Protein AF-A0A7J9YXK9-F1 (afdb_monomer_lite)

Sequence (110 aa):
MRRVRLAAPAAILVLAAVSLLAPFALVYDPWAWLVWGREVVDLDLDTGAGPSWKPLPVLVTTLLSPAGDAAPALWMLIARAGWLAAIALAWRLAARLALPGGLWMSVGAV

Foldseek 3Di:
DVVVVVVQLVVLLVVLLVCVVDDDDDDQQLVLLLVQLLCVVVVNHDPPPGDDDDPVSNVVSVVLNVVPPCSRVVSSSVVSSVVSVVVVVVVVVVCCQPPPPHPPVVPPPD

Secondary structure (DSSP, 8-state):
-HHHHHHHHHHHHHHHHHHTTS-----HHHHHHHHHHHHHHHT---GGG-S---HHHHHHHHHHGGGGGGHHHHHHHHHHHHHHHHHHHHHHHHHHHHSTTSTTTTTS--

pLDDT: mean 89.07, std 14.26, range [44.69, 98.44]

Structure (mmCIF, N/CA/C/O backbone):
data_AF-A0A7J9YXK9-F1
#
_entry.id   AF-A0A7J9YXK9-F1
#
loop_
_atom_site.group_PDB
_atom_site.id
_atom_site.type_symbol
_atom_site.label_atom_id
_atom_site.label_alt_id
_atom_site.label_comp_id
_atom_site.label_asym_id
_atom_site.label_entity_id
_atom_site.label_seq_id
_atom_site.pdbx_PDB_ins_code
_atom_site.Cartn_x
_atom_site.Cartn_y
_atom_site.Cartn_z
_atom_site.occupancy
_atom_site.B_iso_or_equiv
_atom_site.auth_seq_id
_atom_site.auth_comp_id
_atom_site.auth_asym_id
_atom_site.auth_atom_id
_atom_site.pdbx_PDB_model_num
ATOM 1 N N . MET A 1 1 ? -5.183 -14.879 24.190 1.00 60.03 1 MET A N 1
ATOM 2 C CA . MET A 1 1 ? -4.609 -13.532 23.923 1.00 60.03 1 MET A CA 1
ATOM 3 C C . MET A 1 1 ? -4.005 -13.374 22.521 1.00 60.03 1 MET A C 1
ATOM 5 O O . MET A 1 1 ? -4.374 -12.433 21.834 1.00 60.03 1 MET A O 1
ATOM 9 N N . ARG A 1 2 ? -3.129 -14.276 22.045 1.00 60.44 2 ARG A N 1
ATOM 10 C CA . ARG A 1 2 ? -2.489 -14.172 20.710 1.00 60.44 2 ARG A CA 1
ATOM 11 C C . ARG A 1 2 ? -3.482 -14.207 19.529 1.00 60.44 2 ARG A C 1
ATOM 13 O O . ARG A 1 2 ? -3.343 -13.413 18.611 1.00 60.44 2 ARG A O 1
ATOM 20 N N . ARG A 1 3 ? -4.533 -15.038 19.608 1.00 61.38 3 ARG A N 1
ATOM 21 C CA . ARG A 1 3 ? -5.621 -15.099 18.604 1.00 61.38 3 ARG A CA 1
ATOM 22 C C . ARG A 1 3 ? -6.389 -13.775 18.466 1.00 61.38 3 ARG A C 1
ATOM 24 O O . ARG A 1 3 ? -6.647 -13.336 17.357 1.00 61.38 3 ARG A O 1
ATOM 31 N N . VAL A 1 4 ? -6.666 -13.098 19.584 1.00 63.34 4 VAL A N 1
ATOM 32 C CA . VAL A 1 4 ? -7.362 -11.795 19.595 1.00 63.34 4 VAL A CA 1
ATOM 33 C C . VAL A 1 4 ? -6.482 -10.687 19.005 1.00 63.34 4 VAL A C 1
ATOM 35 O O . VAL A 1 4 ? -6.977 -9.820 18.296 1.00 63.34 4 VAL A O 1
ATOM 38 N N . ARG A 1 5 ? -5.159 -10.743 19.224 1.00 73.06 5 ARG A N 1
ATOM 39 C CA . ARG A 1 5 ? -4.206 -9.763 18.668 1.00 73.06 5 ARG A CA 1
ATOM 40 C C . ARG A 1 5 ? -4.102 -9.811 17.140 1.00 73.06 5 ARG A C 1
ATOM 42 O O . ARG A 1 5 ? -3.803 -8.788 16.537 1.00 73.06 5 ARG A O 1
ATOM 49 N N . LEU A 1 6 ? -4.346 -10.971 16.529 1.00 80.88 6 LEU A N 1
ATOM 50 C CA . LEU A 1 6 ? -4.303 -11.140 15.072 1.00 80.88 6 LEU A CA 1
ATOM 51 C C . LEU A 1 6 ? -5.652 -10.869 14.392 1.00 80.88 6 LEU A C 1
ATOM 53 O O . LEU A 1 6 ? -5.678 -10.628 13.189 1.00 80.88 6 LEU A O 1
ATOM 57 N N . ALA A 1 7 ? -6.753 -10.864 15.148 1.00 85.69 7 ALA A N 1
ATOM 58 C CA . ALA A 1 7 ? -8.092 -10.688 14.594 1.00 85.69 7 ALA A CA 1
ATOM 59 C C . ALA A 1 7 ? -8.264 -9.333 13.886 1.00 85.69 7 ALA A C 1
ATOM 61 O O . ALA A 1 7 ? -8.819 -9.287 12.794 1.00 85.69 7 ALA A O 1
ATOM 62 N N . ALA A 1 8 ? -7.745 -8.244 14.464 1.00 90.44 8 ALA A N 1
ATOM 63 C CA . ALA A 1 8 ? -7.885 -6.911 13.874 1.00 90.44 8 ALA A CA 1
ATOM 64 C C . ALA A 1 8 ? -7.077 -6.731 12.569 1.00 90.44 8 ALA A C 1
ATOM 66 O O . ALA A 1 8 ? -7.680 -6.336 11.572 1.00 90.44 8 ALA A O 1
ATOM 67 N N . PRO A 1 9 ? -5.768 -7.064 12.500 1.00 94.25 9 PRO A N 1
ATOM 68 C CA . PRO A 1 9 ? -5.031 -7.030 11.234 1.00 94.25 9 PRO A CA 1
ATOM 69 C C . PRO A 1 9 ? -5.649 -7.923 10.151 1.00 94.25 9 PRO A C 1
ATOM 71 O O . PRO A 1 9 ? -5.760 -7.501 9.004 1.00 94.25 9 PRO A O 1
ATOM 74 N N . ALA A 1 10 ? -6.099 -9.130 10.512 1.00 95.50 10 ALA A N 1
ATOM 75 C CA . ALA A 1 10 ? -6.748 -10.036 9.568 1.00 95.50 10 ALA A CA 1
ATOM 76 C C . ALA A 1 10 ? -8.065 -9.454 9.032 1.00 95.50 10 ALA A C 1
ATOM 78 O O . ALA A 1 10 ? -8.283 -9.460 7.824 1.00 95.50 10 ALA A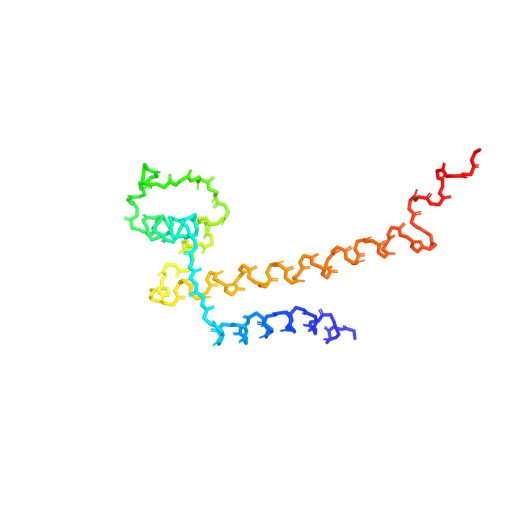 O 1
ATOM 79 N N . ALA A 1 11 ? -8.912 -8.894 9.902 1.00 96.06 11 ALA A N 1
ATOM 80 C CA . ALA A 1 11 ? -10.152 -8.241 9.489 1.00 96.06 11 ALA A CA 1
ATOM 81 C C . ALA A 1 11 ? -9.892 -7.053 8.550 1.00 96.06 11 ALA A C 1
ATOM 83 O O . ALA A 1 11 ? -10.580 -6.912 7.544 1.00 96.06 11 ALA A O 1
ATOM 84 N N . ILE A 1 12 ? -8.870 -6.237 8.831 1.00 97.75 12 ILE A N 1
ATOM 85 C CA . ILE A 1 12 ? -8.468 -5.120 7.963 1.00 97.75 12 ILE A CA 1
ATOM 86 C C . ILE A 1 12 ? -8.063 -5.620 6.573 1.00 97.75 12 ILE A C 1
ATOM 88 O O . ILE A 1 12 ? -8.531 -5.079 5.574 1.00 97.75 12 ILE A O 1
ATOM 92 N N . LEU A 1 13 ? -7.227 -6.659 6.503 1.00 98.00 13 LEU A N 1
ATOM 93 C CA . LEU A 1 13 ? -6.790 -7.232 5.228 1.00 98.00 13 LEU A CA 1
ATOM 94 C C . LEU A 1 13 ? -7.960 -7.832 4.442 1.00 98.00 13 LEU A C 1
ATOM 96 O O . LEU A 1 13 ? -8.057 -7.605 3.239 1.00 98.00 13 LEU A O 1
ATOM 100 N N . VAL A 1 14 ? -8.872 -8.541 5.113 1.00 98.12 14 VAL A N 1
ATOM 101 C CA . VAL A 1 14 ? -10.076 -9.102 4.481 1.00 98.12 14 VAL A CA 1
ATOM 102 C C . VAL A 1 14 ? -10.974 -7.992 3.942 1.00 98.12 14 VAL A C 1
ATOM 104 O O . VAL A 1 14 ? -11.386 -8.061 2.790 1.00 98.12 14 VAL A O 1
ATOM 107 N N . LEU A 1 15 ? -11.243 -6.945 4.725 1.00 98.25 15 LEU A N 1
ATOM 108 C CA . LEU A 1 15 ? -12.060 -5.814 4.275 1.00 98.25 15 LEU A CA 1
ATOM 109 C C . LEU A 1 15 ? -11.414 -5.081 3.095 1.00 98.25 15 LEU A C 1
ATOM 111 O O . LEU A 1 15 ? -12.095 -4.760 2.121 1.00 98.25 15 LEU A O 1
ATOM 115 N N . ALA A 1 16 ? -10.100 -4.858 3.145 1.00 98.19 16 ALA A N 1
ATOM 116 C CA . ALA A 1 16 ? -9.366 -4.249 2.045 1.00 98.19 16 ALA A CA 1
ATOM 117 C C . ALA A 1 16 ? -9.423 -5.124 0.778 1.00 98.19 16 ALA A C 1
ATOM 119 O O . 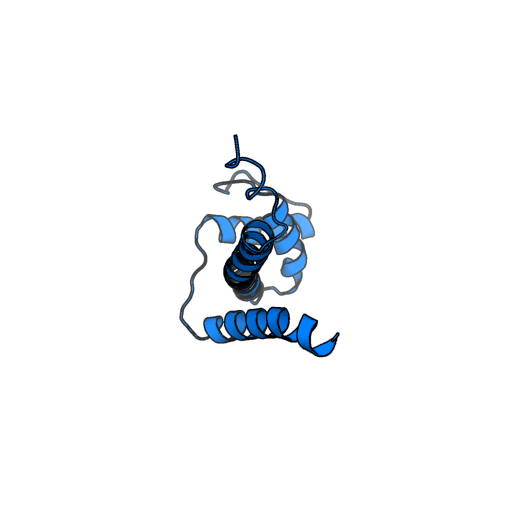ALA A 1 16 ? -9.684 -4.597 -0.301 1.00 98.19 16 ALA A O 1
ATOM 120 N N . ALA A 1 17 ? -9.281 -6.446 0.896 1.00 98.25 17 ALA A N 1
ATOM 121 C CA . ALA A 1 17 ? -9.383 -7.369 -0.235 1.00 98.25 17 ALA A CA 1
ATOM 122 C C . ALA A 1 17 ? -10.802 -7.421 -0.821 1.00 98.25 17 ALA A C 1
ATOM 124 O O . ALA A 1 17 ? -10.969 -7.268 -2.027 1.00 98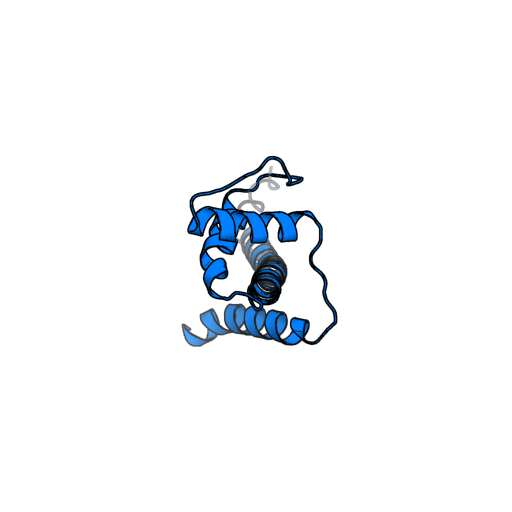.25 17 ALA A O 1
ATOM 125 N N . VAL A 1 18 ? -11.831 -7.551 0.023 1.00 98.44 18 VAL A N 1
ATOM 126 C CA . VAL A 1 18 ? -13.242 -7.537 -0.406 1.00 98.44 18 VAL A CA 1
ATOM 127 C C . VAL A 1 18 ? -13.583 -6.228 -1.114 1.00 98.44 18 VAL A C 1
ATOM 129 O O . VAL A 1 18 ? -14.305 -6.233 -2.107 1.00 98.44 18 VAL A O 1
ATOM 132 N N . SER A 1 19 ? -13.025 -5.102 -0.664 1.00 98.00 19 SER A N 1
ATOM 133 C CA . SER A 1 19 ? -13.276 -3.812 -1.308 1.00 98.00 19 SER A CA 1
ATOM 134 C C . SER A 1 19 ? -12.789 -3.747 -2.763 1.00 98.00 19 SER A C 1
ATOM 136 O O . SER A 1 19 ? -13.291 -2.919 -3.521 1.00 98.00 19 SER A O 1
ATOM 138 N N . LEU A 1 20 ? -11.832 -4.588 -3.179 1.00 97.44 20 LEU A N 1
ATOM 139 C CA . LEU A 1 20 ? -11.356 -4.638 -4.569 1.00 97.44 20 LEU A CA 1
ATOM 140 C C . LEU A 1 20 ? -12.412 -5.175 -5.545 1.00 97.44 20 LEU A C 1
ATOM 142 O O . LEU A 1 20 ? -12.256 -4.999 -6.747 1.00 97.44 20 LEU A O 1
ATOM 146 N N . LEU A 1 21 ? -13.489 -5.791 -5.042 1.00 97.62 21 LEU A N 1
ATOM 147 C CA . LEU A 1 21 ? -14.647 -6.161 -5.860 1.00 97.62 21 LEU A CA 1
ATOM 148 C C . LEU A 1 21 ? -15.404 -4.927 -6.379 1.00 97.62 21 LEU A C 1
ATOM 150 O O . LEU A 1 21 ? -16.128 -5.022 -7.367 1.00 97.62 21 LEU A O 1
ATOM 154 N N . ALA A 1 22 ? -15.251 -3.773 -5.722 1.00 97.12 22 ALA A N 1
ATOM 155 C CA . ALA A 1 22 ? -15.750 -2.504 -6.232 1.00 97.12 22 ALA A CA 1
ATOM 156 C C . ALA A 1 22 ? -14.779 -1.918 -7.276 1.00 97.12 22 ALA A C 1
ATOM 158 O O . ALA A 1 22 ? -13.562 -2.073 -7.123 1.00 97.12 22 ALA A O 1
ATOM 159 N N . PRO A 1 23 ? -15.279 -1.179 -8.287 1.00 95.94 23 PRO A N 1
ATOM 160 C CA . PRO A 1 23 ? -14.430 -0.512 -9.267 1.00 95.94 23 PRO A CA 1
ATOM 161 C C . PRO A 1 23 ? -13.364 0.365 -8.607 1.00 95.94 23 PRO A C 1
ATOM 163 O O . PRO A 1 23 ? -13.628 1.079 -7.634 1.00 95.94 23 PRO A O 1
ATOM 166 N N . PHE A 1 24 ? -12.150 0.333 -9.148 1.00 95.81 24 PHE A N 1
ATOM 167 C CA . PHE A 1 24 ? -11.062 1.189 -8.705 1.00 95.81 24 PHE A CA 1
ATOM 168 C C . PHE A 1 24 ? -10.180 1.584 -9.884 1.00 95.81 24 PHE A C 1
ATOM 170 O O . PHE A 1 24 ? -10.066 0.862 -10.870 1.00 95.81 24 PHE A O 1
ATOM 177 N N . ALA A 1 25 ? -9.529 2.731 -9.747 1.00 94.56 25 ALA A N 1
ATOM 178 C CA . ALA A 1 25 ? -8.457 3.162 -10.622 1.00 94.56 25 ALA A CA 1
ATOM 179 C C . ALA A 1 25 ? -7.366 3.787 -9.757 1.00 94.56 25 ALA A C 1
ATOM 181 O O . ALA A 1 25 ? -7.647 4.395 -8.718 1.00 94.56 25 ALA A O 1
ATOM 182 N N . LEU A 1 26 ? -6.117 3.614 -10.171 1.00 93.62 26 LEU A N 1
ATOM 183 C CA . LEU A 1 26 ? -5.012 4.336 -9.567 1.00 93.62 26 LEU A CA 1
ATOM 184 C C . LEU A 1 26 ? -4.987 5.767 -10.090 1.00 93.62 26 LEU A C 1
ATOM 186 O O . LEU A 1 26 ? -5.224 6.019 -11.271 1.00 93.62 26 LEU A O 1
ATOM 190 N N . VAL A 1 27 ? -4.697 6.697 -9.185 1.00 91.19 27 VAL A N 1
ATOM 191 C CA . VAL A 1 27 ? -4.420 8.086 -9.550 1.00 91.19 27 VAL A CA 1
ATOM 192 C C . VAL A 1 27 ? -2.986 8.213 -10.074 1.00 91.19 27 VAL A C 1
ATOM 194 O O . VAL A 1 27 ? -2.228 7.242 -10.090 1.00 91.19 27 VAL A O 1
ATOM 197 N N . TYR A 1 28 ? -2.619 9.412 -10.517 1.00 91.44 28 TYR A N 1
ATOM 198 C CA . TYR A 1 28 ? -1.368 9.658 -11.237 1.00 91.44 28 TYR A CA 1
ATOM 199 C C . TYR A 1 28 ? -0.108 9.264 -10.434 1.00 91.44 28 TYR A C 1
ATOM 201 O O . TYR A 1 28 ? 0.749 8.542 -10.934 1.00 91.44 28 TYR A O 1
ATOM 209 N N . ASP A 1 29 ? -0.047 9.653 -9.156 1.00 93.94 29 ASP A N 1
ATOM 210 C CA . ASP A 1 29 ? 1.049 9.345 -8.220 1.00 93.94 29 ASP A CA 1
ATOM 211 C C . ASP A 1 29 ? 1.328 7.818 -8.096 1.00 93.94 29 ASP A C 1
ATOM 213 O O . ASP A 1 29 ? 2.433 7.384 -8.421 1.00 93.94 29 ASP A O 1
ATOM 217 N N . PRO A 1 30 ? 0.358 6.964 -7.691 1.00 94.94 30 PRO A N 1
ATOM 218 C CA . PRO A 1 30 ? 0.549 5.512 -7.640 1.00 94.94 30 PRO A CA 1
ATOM 219 C C . PRO A 1 30 ? 0.948 4.843 -8.952 1.00 94.94 30 PRO A C 1
ATOM 221 O O . PRO A 1 30 ? 1.671 3.849 -8.918 1.00 94.94 30 PRO A O 1
ATOM 224 N N . TRP A 1 31 ? 0.480 5.355 -10.094 1.00 95.69 31 TRP A N 1
ATOM 225 C CA . TRP A 1 31 ? 0.897 4.832 -11.393 1.00 95.69 31 TRP A CA 1
ATOM 226 C C . TRP A 1 31 ? 2.387 5.061 -11.634 1.00 95.69 31 TRP A C 1
ATOM 228 O O . TRP A 1 31 ? 3.087 4.113 -11.986 1.00 95.69 31 TRP A O 1
ATOM 238 N N . ALA A 1 32 ? 2.881 6.274 -11.372 1.00 96.25 32 ALA A N 1
ATOM 239 C CA . ALA A 1 32 ? 4.305 6.578 -11.488 1.00 96.25 32 ALA A CA 1
ATOM 240 C C . ALA A 1 32 ? 5.149 5.685 -10.567 1.00 96.25 32 ALA A C 1
ATOM 242 O O . ALA A 1 32 ? 6.165 5.145 -10.990 1.00 96.25 32 ALA A O 1
ATOM 243 N N . TRP A 1 33 ? 4.697 5.438 -9.333 1.00 97.12 33 TRP A N 1
ATOM 244 C CA . TRP A 1 33 ? 5.425 4.560 -8.411 1.00 97.12 33 TRP A CA 1
ATOM 245 C C . TRP A 1 33 ? 5.486 3.111 -8.891 1.00 97.12 33 TRP A C 1
ATOM 247 O O . TRP A 1 33 ? 6.499 2.455 -8.674 1.00 97.12 33 TRP A O 1
ATOM 257 N N . LEU A 1 34 ? 4.439 2.591 -9.537 1.00 96.88 34 LEU A N 1
ATOM 258 C CA . LEU A 1 34 ? 4.460 1.241 -10.113 1.00 96.88 34 LEU A CA 1
ATOM 259 C C . LEU A 1 34 ? 5.435 1.122 -11.283 1.00 96.88 34 LEU A C 1
ATOM 261 O O . LEU A 1 34 ? 6.124 0.109 -11.386 1.00 96.88 34 LEU A O 1
ATOM 265 N N . VAL A 1 35 ? 5.506 2.152 -12.128 1.00 95.88 35 VAL A N 1
ATOM 266 C CA . VAL A 1 35 ? 6.479 2.232 -13.224 1.00 95.88 35 VAL A CA 1
ATOM 267 C C . VAL A 1 35 ? 7.897 2.259 -12.656 1.00 95.88 35 VAL A C 1
ATOM 269 O O . VAL A 1 35 ? 8.664 1.342 -12.923 1.00 95.88 35 VAL A O 1
ATOM 272 N N . TRP A 1 36 ? 8.193 3.192 -11.749 1.00 97.12 36 TRP A N 1
ATOM 273 C CA . TRP A 1 36 ? 9.495 3.273 -11.080 1.00 97.12 36 TRP A CA 1
ATOM 274 C C . TRP A 1 36 ? 9.858 2.002 -10.318 1.00 97.12 36 TRP A C 1
ATOM 276 O O . TRP A 1 36 ? 11.016 1.608 -10.276 1.00 97.12 36 TRP A O 1
ATOM 286 N N . GLY A 1 37 ? 8.876 1.330 -9.715 1.00 96.56 37 GLY A N 1
ATOM 287 C CA . GLY A 1 37 ? 9.093 0.059 -9.036 1.00 96.56 37 GLY A CA 1
ATOM 288 C C . GLY A 1 37 ? 9.636 -1.013 -9.982 1.00 96.56 37 GLY A C 1
ATOM 289 O O . GLY A 1 37 ? 10.542 -1.753 -9.602 1.00 96.56 37 GLY A O 1
ATOM 290 N N . ARG A 1 38 ? 9.114 -1.063 -11.213 1.00 97.06 38 ARG A N 1
ATOM 291 C CA . ARG A 1 38 ? 9.605 -1.940 -12.280 1.00 97.06 38 ARG A CA 1
ATOM 292 C C . ARG A 1 38 ? 10.990 -1.518 -12.753 1.00 97.06 38 ARG A C 1
ATOM 294 O O . ARG A 1 38 ? 11.888 -2.347 -12.750 1.00 97.06 38 ARG A O 1
ATOM 301 N N . GLU A 1 39 ? 11.178 -0.235 -13.029 1.00 96.75 39 GLU A N 1
ATOM 302 C CA . GLU A 1 39 ? 12.459 0.286 -13.514 1.00 96.75 39 GLU A CA 1
ATOM 303 C C . GLU A 1 39 ? 13.603 0.107 -12.493 1.00 96.75 39 GLU A C 1
ATOM 305 O O . GLU A 1 39 ? 14.760 -0.125 -12.831 1.00 96.75 39 GLU A O 1
ATOM 310 N N . VAL A 1 40 ? 13.294 0.136 -11.190 1.00 96.94 40 VAL A N 1
ATOM 311 C CA . VAL A 1 40 ? 14.267 -0.219 -10.143 1.00 96.94 40 VAL A CA 1
ATOM 312 C C . VAL A 1 40 ? 14.710 -1.681 -10.255 1.00 96.94 40 VAL A C 1
ATOM 314 O O . VAL A 1 40 ? 15.880 -1.969 -10.010 1.00 96.94 40 VAL A O 1
ATOM 317 N N . VAL A 1 41 ? 13.806 -2.608 -10.598 1.00 97.31 41 VAL A N 1
ATOM 318 C CA . VAL A 1 41 ? 14.162 -4.022 -10.828 1.00 97.31 41 VAL A CA 1
ATOM 319 C C . VAL A 1 41 ? 15.021 -4.167 -12.084 1.00 97.31 41 VAL A C 1
ATOM 321 O O . VAL A 1 41 ? 15.978 -4.940 -12.067 1.00 97.31 41 VAL A O 1
ATOM 324 N N . ASP A 1 42 ? 14.714 -3.394 -13.124 1.00 96.94 42 ASP A N 1
ATOM 325 C CA . ASP A 1 42 ? 15.404 -3.421 -14.418 1.00 96.94 42 ASP A CA 1
ATOM 326 C C . ASP A 1 42 ? 16.703 -2.578 -14.437 1.00 96.94 42 ASP A C 1
ATOM 328 O O . ASP A 1 42 ? 17.468 -2.629 -15.400 1.00 96.94 42 ASP A O 1
ATOM 332 N N . LEU A 1 43 ? 17.014 -1.887 -13.329 1.00 96.94 43 LEU A N 1
ATOM 333 C CA . LEU A 1 43 ? 18.173 -1.002 -13.141 1.00 96.94 43 LEU A CA 1
ATOM 334 C C . LEU A 1 43 ? 18.210 0.201 -14.105 1.00 96.94 43 LEU A C 1
ATOM 336 O O . LEU A 1 43 ? 19.289 0.701 -14.429 1.00 96.94 43 LEU A O 1
ATOM 340 N N . ASP A 1 44 ? 17.045 0.696 -14.522 1.00 96.31 44 ASP A N 1
ATOM 341 C CA . ASP A 1 44 ? 16.876 1.761 -15.521 1.00 96.31 44 ASP A CA 1
ATOM 342 C C . ASP A 1 44 ? 15.959 2.912 -15.053 1.00 96.31 44 ASP A C 1
ATOM 344 O O . ASP A 1 44 ? 15.419 3.652 -15.870 1.00 96.31 44 ASP A O 1
ATOM 348 N N . LEU A 1 45 ? 15.830 3.095 -13.731 1.00 95.44 45 LEU A N 1
ATOM 349 C CA . LEU A 1 45 ? 14.976 4.106 -13.092 1.00 95.44 45 LEU A CA 1
ATOM 350 C C . LEU A 1 45 ? 15.084 5.511 -13.716 1.00 95.44 45 L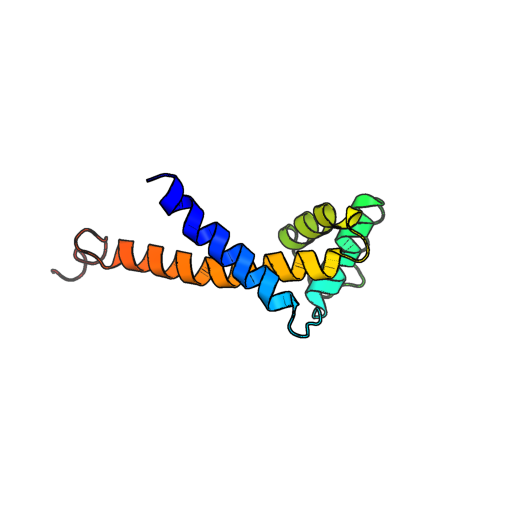EU A C 1
ATOM 352 O O . LEU A 1 45 ? 16.117 6.174 -13.581 1.00 95.44 45 LEU A O 1
ATOM 356 N N . ASP A 1 46 ? 13.961 6.014 -14.247 1.00 94.25 46 ASP A N 1
ATOM 357 C CA . ASP A 1 46 ? 13.795 7.394 -14.713 1.00 94.25 46 ASP A CA 1
ATOM 358 C C . ASP A 1 46 ? 12.663 8.120 -13.961 1.00 94.25 46 ASP A C 1
ATOM 360 O O . ASP A 1 46 ? 11.460 7.936 -14.167 1.00 94.25 46 ASP A O 1
ATOM 364 N N . THR A 1 47 ? 13.060 9.040 -13.081 1.00 92.88 47 THR A N 1
ATOM 365 C CA . THR A 1 47 ? 12.112 9.845 -12.293 1.00 92.88 47 THR A CA 1
ATOM 366 C C . THR A 1 47 ? 11.581 11.085 -13.017 1.00 92.88 47 THR A C 1
ATOM 368 O O . THR A 1 47 ? 10.681 11.741 -12.492 1.00 92.88 47 THR A O 1
ATOM 371 N N . GLY A 1 48 ? 12.073 11.403 -14.220 1.00 90.06 48 GLY A N 1
ATOM 372 C CA . GLY A 1 48 ? 11.723 12.622 -14.955 1.00 90.06 48 GLY A CA 1
ATOM 373 C C . GLY A 1 48 ? 10.260 12.694 -15.405 1.00 90.06 48 GLY A C 1
ATOM 374 O O . GLY A 1 48 ? 9.718 13.788 -15.561 1.00 90.06 48 GLY A O 1
ATOM 375 N N . ALA A 1 49 ? 9.599 11.546 -15.572 1.00 79.38 49 ALA A N 1
ATOM 376 C CA . ALA A 1 49 ? 8.215 11.462 -16.043 1.00 79.38 49 ALA A CA 1
ATOM 377 C C . ALA A 1 49 ? 7.152 11.501 -14.923 1.00 79.38 49 ALA A C 1
ATOM 379 O O . ALA A 1 49 ? 5.957 11.615 -15.214 1.00 79.38 49 ALA A O 1
ATOM 380 N N . GLY A 1 50 ? 7.545 11.385 -13.648 1.00 82.44 50 GLY A N 1
ATOM 381 C CA . GLY A 1 50 ? 6.590 11.268 -12.543 1.00 82.44 50 GLY A CA 1
ATOM 382 C C . GLY A 1 50 ? 6.352 12.564 -11.754 1.00 82.44 50 GLY A C 1
ATOM 383 O O . GLY A 1 50 ? 7.202 13.448 -11.703 1.00 82.44 50 GLY A O 1
ATOM 384 N N . PRO A 1 51 ? 5.184 12.685 -11.100 1.00 84.88 51 PRO A N 1
ATOM 385 C CA . PRO A 1 51 ? 4.726 13.921 -10.453 1.00 84.88 51 PRO A CA 1
ATOM 386 C C . PRO A 1 51 ? 5.388 14.199 -9.095 1.00 84.88 51 PRO A C 1
ATOM 388 O O . PRO A 1 51 ? 5.583 15.355 -8.722 1.00 84.88 51 PRO A O 1
ATOM 391 N N . SER A 1 52 ? 5.667 13.148 -8.313 1.00 89.12 52 SER A N 1
ATOM 392 C CA . SER A 1 52 ? 6.206 13.256 -6.959 1.00 89.12 52 SER A CA 1
ATOM 393 C C . SER A 1 52 ? 6.966 11.995 -6.538 1.00 89.12 52 SER A C 1
ATOM 395 O O . SER A 1 52 ? 6.450 10.874 -6.580 1.00 89.12 52 SER A O 1
ATOM 397 N N . TRP A 1 53 ? 8.208 12.187 -6.095 1.00 90.88 53 TRP A N 1
ATOM 398 C CA . TRP A 1 53 ? 9.058 11.121 -5.574 1.00 90.88 53 TRP A CA 1
ATOM 399 C C . TRP A 1 53 ? 8.705 10.789 -4.119 1.00 90.88 53 TRP A C 1
ATOM 401 O O . TRP A 1 53 ? 8.723 11.664 -3.250 1.00 90.88 53 TRP A O 1
ATOM 411 N N . LYS A 1 54 ? 8.407 9.514 -3.836 1.00 92.44 54 LYS A N 1
ATOM 412 C CA . LYS A 1 54 ? 8.174 9.002 -2.476 1.00 92.44 54 LYS A CA 1
ATOM 413 C C . LYS A 1 54 ? 8.918 7.666 -2.303 1.00 92.44 54 LYS A C 1
ATOM 415 O O . LYS A 1 54 ? 8.408 6.642 -2.757 1.00 92.44 54 LYS A O 1
ATOM 420 N N . PRO A 1 55 ? 10.086 7.644 -1.623 1.00 92.50 55 PRO A N 1
ATOM 421 C CA . PRO A 1 55 ? 10.938 6.452 -1.546 1.00 92.50 55 PRO A CA 1
ATOM 422 C C . PRO A 1 55 ? 10.231 5.208 -1.004 1.00 92.50 55 PRO A C 1
ATOM 424 O O . PRO A 1 55 ? 10.432 4.111 -1.509 1.00 92.50 55 PRO A O 1
ATOM 427 N N . LEU A 1 56 ? 9.393 5.369 0.025 1.00 95.56 56 LEU A N 1
ATOM 428 C CA . LEU A 1 56 ? 8.705 4.242 0.654 1.00 95.56 56 LEU A CA 1
ATOM 429 C C . LEU A 1 56 ? 7.669 3.593 -0.289 1.00 95.56 56 LEU A C 1
ATOM 431 O O . LEU A 1 56 ? 7.723 2.376 -0.451 1.00 95.56 56 LEU A O 1
ATOM 435 N N . PRO A 1 57 ? 6.761 4.351 -0.937 1.00 96.00 57 PRO A N 1
ATOM 436 C CA . PRO A 1 57 ? 5.944 3.828 -2.026 1.00 96.00 57 PRO A CA 1
ATOM 437 C C . PRO A 1 57 ? 6.734 3.113 -3.120 1.00 96.00 57 PRO A C 1
ATOM 439 O O . PRO A 1 57 ? 6.357 1.998 -3.461 1.00 96.00 57 PRO A O 1
ATOM 442 N N . VAL A 1 58 ? 7.835 3.698 -3.604 1.00 96.00 58 VAL A N 1
ATOM 443 C CA . VAL A 1 58 ? 8.664 3.083 -4.657 1.00 96.00 58 VAL A CA 1
ATOM 444 C C . VAL A 1 58 ? 9.275 1.764 -4.194 1.00 96.00 58 VAL A C 1
ATOM 446 O O . VAL A 1 58 ? 9.184 0.770 -4.899 1.00 96.00 58 VAL A O 1
ATOM 449 N N . LEU A 1 59 ? 9.812 1.700 -2.973 1.00 97.50 59 LEU A N 1
ATOM 450 C CA . LEU A 1 59 ? 10.326 0.449 -2.410 1.00 97.50 59 LEU A CA 1
ATOM 451 C C . LEU A 1 59 ? 9.248 -0.644 -2.373 1.00 97.50 59 LEU A C 1
ATOM 453 O O . LEU A 1 59 ? 9.508 -1.798 -2.709 1.00 97.50 59 LEU A O 1
ATOM 457 N N . VAL A 1 60 ? 8.028 -0.289 -1.965 1.00 98.06 60 VAL A N 1
ATOM 458 C CA . VAL A 1 60 ? 6.907 -1.234 -1.937 1.00 98.06 60 VAL A CA 1
ATOM 459 C C . VAL A 1 60 ? 6.536 -1.673 -3.351 1.00 98.06 60 VAL A C 1
ATOM 461 O O . VAL A 1 60 ? 6.363 -2.867 -3.575 1.00 98.06 60 VAL A O 1
ATOM 464 N N . THR A 1 61 ? 6.437 -0.760 -4.316 1.00 97.69 61 THR A N 1
ATOM 465 C CA . THR A 1 61 ? 6.093 -1.118 -5.698 1.00 97.69 61 THR A CA 1
ATOM 466 C C . THR A 1 61 ? 7.198 -1.909 -6.398 1.00 97.69 61 THR A C 1
ATOM 468 O O . THR A 1 61 ? 6.870 -2.779 -7.197 1.00 97.69 61 THR A O 1
ATOM 471 N N . THR A 1 62 ? 8.473 -1.721 -6.045 1.00 98.06 62 THR A N 1
ATOM 472 C CA . THR A 1 62 ? 9.583 -2.593 -6.471 1.00 98.06 62 THR A CA 1
ATOM 473 C C . THR A 1 62 ? 9.363 -4.032 -6.009 1.00 98.06 62 THR A C 1
ATOM 475 O O . THR A 1 62 ? 9.468 -4.958 -6.809 1.00 98.06 62 THR A O 1
ATOM 478 N N . LEU A 1 63 ? 8.977 -4.241 -4.745 1.00 98.25 63 LEU A N 1
ATOM 479 C CA . LEU A 1 63 ? 8.649 -5.579 -4.229 1.00 98.25 63 LEU A CA 1
ATOM 480 C C . LEU A 1 63 ? 7.411 -6.190 -4.904 1.00 98.25 63 LEU A C 1
ATOM 482 O O . LEU A 1 63 ? 7.288 -7.412 -4.966 1.00 98.25 63 LEU A O 1
ATOM 486 N N . LEU A 1 64 ? 6.495 -5.355 -5.403 1.00 98.06 64 LEU A N 1
ATOM 487 C CA . LEU A 1 64 ? 5.314 -5.788 -6.153 1.00 98.06 64 LEU A CA 1
ATOM 488 C C . LEU A 1 64 ? 5.578 -5.998 -7.649 1.00 98.06 64 LEU A C 1
ATOM 490 O O . LEU A 1 64 ? 4.741 -6.610 -8.307 1.00 98.06 64 LEU A O 1
ATOM 494 N N . SER A 1 65 ? 6.709 -5.528 -8.183 1.00 97.38 65 SER A N 1
ATOM 495 C CA . SER A 1 65 ? 7.043 -5.606 -9.612 1.00 97.38 65 SER A CA 1
ATOM 496 C C . SER A 1 65 ? 6.906 -7.026 -10.198 1.00 97.38 65 SER A C 1
ATOM 498 O O . SER A 1 65 ? 6.243 -7.170 -11.230 1.00 97.38 65 SER A O 1
ATOM 500 N N . PRO A 1 66 ? 7.368 -8.107 -9.524 1.00 96.88 66 PRO A N 1
ATOM 501 C CA . PRO A 1 66 ? 7.209 -9.472 -10.038 1.00 96.88 66 PRO A CA 1
ATOM 502 C C . PRO A 1 66 ? 5.753 -9.936 -10.198 1.00 96.88 66 PRO A C 1
ATOM 504 O O . PRO A 1 66 ? 5.504 -10.950 -10.843 1.00 96.88 66 PRO A O 1
ATOM 507 N N . ALA A 1 67 ? 4.782 -9.231 -9.606 1.00 97.44 67 ALA A N 1
ATOM 508 C CA . ALA A 1 67 ? 3.365 -9.568 -9.705 1.00 97.44 67 ALA A CA 1
ATOM 509 C C . ALA A 1 67 ? 2.714 -9.116 -11.028 1.00 97.44 67 ALA A C 1
ATOM 511 O O . ALA A 1 67 ? 1.540 -9.418 -11.252 1.00 97.44 67 ALA A O 1
ATOM 512 N N . GLY A 1 68 ? 3.440 -8.388 -11.888 1.00 95.81 68 GLY A N 1
ATOM 513 C CA . GLY A 1 68 ? 2.971 -7.966 -13.211 1.00 95.81 68 GLY A CA 1
ATOM 514 C C . GLY A 1 68 ? 1.624 -7.242 -13.151 1.00 95.81 68 GLY A C 1
ATOM 515 O O . GLY A 1 68 ? 1.459 -6.272 -12.409 1.00 95.81 68 GLY A O 1
ATOM 516 N N . ASP A 1 69 ? 0.637 -7.756 -13.884 1.00 96.31 69 ASP A N 1
ATOM 517 C CA . ASP A 1 69 ? -0.713 -7.181 -13.982 1.00 96.31 69 ASP A CA 1
ATOM 518 C C . ASP A 1 69 ? -1.465 -7.120 -12.641 1.00 96.31 69 ASP A C 1
ATOM 520 O O . ASP A 1 69 ? -2.414 -6.348 -12.491 1.00 96.31 69 ASP A O 1
ATOM 524 N N . ALA A 1 70 ? -1.041 -7.892 -11.635 1.00 97.44 70 ALA A N 1
ATOM 525 C CA . ALA A 1 70 ? -1.622 -7.834 -10.296 1.00 97.44 70 ALA A CA 1
ATOM 526 C C . ALA A 1 70 ? -1.078 -6.668 -9.450 1.00 97.44 70 ALA A C 1
ATOM 528 O O . ALA A 1 70 ? -1.700 -6.306 -8.447 1.00 97.44 70 ALA A O 1
ATOM 529 N N . ALA A 1 71 ? 0.052 -6.055 -9.824 1.00 97.75 71 ALA A N 1
ATOM 530 C CA . ALA A 1 71 ? 0.706 -5.016 -9.025 1.00 97.75 71 ALA A CA 1
ATOM 531 C C . ALA A 1 71 ? -0.206 -3.807 -8.708 1.00 97.75 71 ALA A C 1
ATOM 533 O O . ALA A 1 71 ? -0.225 -3.384 -7.547 1.00 97.75 71 ALA A O 1
ATOM 534 N N . PRO A 1 72 ? -1.044 -3.294 -9.638 1.00 97.88 72 PRO A N 1
ATOM 535 C CA . PRO A 1 72 ? -2.015 -2.245 -9.321 1.00 97.88 72 PRO A CA 1
ATOM 536 C C . PRO A 1 72 ? -3.032 -2.641 -8.242 1.00 97.88 72 PRO A C 1
ATOM 538 O O . PRO A 1 72 ? -3.331 -1.850 -7.345 1.00 97.88 72 PRO A O 1
ATOM 541 N N . ALA A 1 73 ? -3.547 -3.873 -8.299 1.00 98.06 73 ALA A N 1
ATOM 542 C CA . ALA A 1 73 ? -4.504 -4.383 -7.320 1.00 98.06 73 ALA A CA 1
ATOM 543 C C . ALA A 1 73 ? -3.846 -4.607 -5.949 1.00 98.06 73 ALA A C 1
ATOM 545 O O . ALA A 1 73 ? -4.422 -4.252 -4.920 1.00 98.06 73 ALA A O 1
ATOM 546 N N . LEU A 1 74 ? -2.617 -5.134 -5.927 1.00 98.12 74 LEU A N 1
ATOM 547 C CA . LEU A 1 74 ? -1.836 -5.319 -4.701 1.00 98.12 74 LEU A CA 1
ATOM 548 C C . LEU A 1 74 ? -1.472 -3.981 -4.049 1.00 98.12 74 LEU A C 1
ATOM 550 O O . LEU A 1 74 ? -1.591 -3.837 -2.833 1.00 98.12 74 LEU A O 1
ATOM 554 N N . TRP A 1 75 ? -1.105 -2.974 -4.842 1.00 98.00 75 TRP A N 1
ATOM 555 C CA . TRP A 1 75 ? -0.894 -1.626 -4.327 1.00 98.00 75 TRP A CA 1
ATOM 556 C C . TRP A 1 75 ? -2.180 -1.051 -3.717 1.00 98.00 75 TRP A C 1
ATOM 558 O O . TRP A 1 75 ? -2.163 -0.524 -2.602 1.00 98.00 75 TRP A O 1
ATOM 568 N N . MET A 1 76 ? -3.318 -1.203 -4.404 1.00 97.88 76 MET A N 1
ATOM 569 C CA . MET A 1 76 ? -4.617 -0.756 -3.893 1.00 97.88 76 MET A CA 1
ATOM 570 C C . MET A 1 76 ? -4.997 -1.464 -2.583 1.00 97.88 76 MET A C 1
ATOM 572 O O . MET A 1 76 ? -5.487 -0.814 -1.656 1.00 97.88 76 MET A O 1
ATOM 576 N N . LEU A 1 77 ? -4.724 -2.769 -2.467 1.00 98.25 77 LEU A N 1
ATOM 577 C CA . LEU A 1 77 ? -4.908 -3.534 -1.232 1.00 98.25 77 LEU A CA 1
ATOM 578 C C . LEU A 1 77 ? -4.118 -2.915 -0.073 1.00 98.25 77 LEU A C 1
ATOM 580 O O . LEU A 1 77 ? -4.689 -2.665 0.989 1.00 98.25 77 LEU A O 1
ATOM 584 N N . ILE A 1 78 ? -2.826 -2.638 -0.282 1.00 97.81 78 ILE A N 1
ATOM 585 C CA . ILE A 1 78 ? -1.944 -2.038 0.730 1.00 97.81 78 ILE A CA 1
ATOM 586 C C . ILE A 1 78 ? -2.451 -0.654 1.133 1.00 97.81 78 ILE A C 1
ATOM 588 O O . ILE A 1 78 ? -2.568 -0.369 2.326 1.00 97.81 78 ILE A O 1
ATOM 592 N N . ALA A 1 79 ? -2.798 0.191 0.160 1.00 96.94 79 ALA A N 1
ATOM 593 C CA . ALA A 1 79 ? -3.307 1.531 0.422 1.00 96.94 79 ALA A C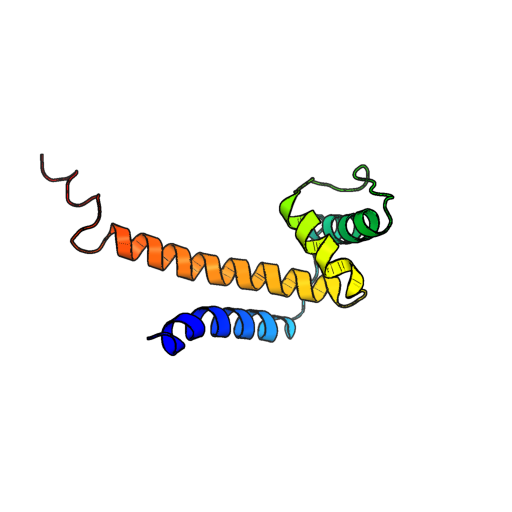A 1
ATOM 594 C C . ALA A 1 79 ? -4.582 1.485 1.281 1.00 96.94 79 ALA A C 1
ATOM 596 O O . ALA A 1 79 ? -4.658 2.142 2.321 1.00 96.94 79 ALA A O 1
ATOM 597 N N . ARG A 1 80 ? -5.569 0.664 0.898 1.00 97.69 80 ARG A N 1
ATOM 598 C CA . ARG A 1 80 ? -6.842 0.539 1.628 1.00 97.69 80 ARG A CA 1
ATOM 599 C C . ARG A 1 80 ? -6.665 -0.093 3.008 1.00 97.69 80 ARG A C 1
ATOM 601 O O . ARG A 1 80 ? -7.265 0.380 3.973 1.00 97.69 80 ARG A O 1
ATOM 608 N N . ALA A 1 81 ? -5.803 -1.100 3.134 1.00 98.31 81 ALA A N 1
ATOM 609 C CA . ALA A 1 81 ? -5.449 -1.675 4.429 1.00 98.31 81 ALA A CA 1
ATOM 610 C C . ALA A 1 81 ? -4.779 -0.636 5.343 1.00 98.31 81 ALA A C 1
ATOM 612 O O . ALA A 1 81 ? -5.120 -0.550 6.522 1.00 98.31 81 ALA A O 1
ATOM 613 N N . GLY A 1 82 ? -3.881 0.192 4.800 1.00 97.44 82 GLY A N 1
ATOM 614 C CA . GLY A 1 82 ? -3.226 1.285 5.521 1.00 97.44 82 GLY A CA 1
ATOM 615 C C . GLY A 1 82 ? -4.220 2.316 6.059 1.00 97.44 82 GLY A C 1
ATOM 616 O O . GLY A 1 82 ? -4.147 2.677 7.233 1.00 97.44 82 GLY A O 1
ATOM 617 N N . TRP A 1 83 ? -5.200 2.721 5.246 1.00 97.00 83 TRP A N 1
ATOM 618 C CA . TRP A 1 83 ? -6.276 3.626 5.668 1.00 97.00 83 TRP A CA 1
ATOM 619 C C . TRP A 1 83 ? -7.107 3.058 6.826 1.00 97.00 83 TRP A C 1
ATOM 621 O O . TRP A 1 83 ? -7.314 3.731 7.836 1.00 97.00 83 TRP A O 1
ATOM 631 N N . LEU A 1 84 ? -7.543 1.800 6.722 1.00 97.50 84 LEU A N 1
ATOM 632 C CA . LEU A 1 84 ? -8.308 1.137 7.783 1.00 97.50 84 LEU A CA 1
ATOM 633 C C . LEU A 1 84 ? -7.474 0.949 9.062 1.00 97.50 84 LEU A C 1
ATOM 635 O O . LEU A 1 84 ? -7.961 1.175 10.173 1.00 97.50 84 LEU A O 1
ATOM 639 N N . ALA A 1 85 ? -6.200 0.574 8.918 1.00 97.38 85 ALA A N 1
ATOM 640 C CA . ALA A 1 85 ? -5.278 0.440 10.038 1.00 97.38 85 ALA A CA 1
ATOM 641 C C . ALA A 1 85 ? -5.037 1.779 10.747 1.00 97.38 85 ALA A C 1
ATOM 643 O O . ALA A 1 85 ? -4.981 1.801 11.977 1.00 97.38 85 ALA A O 1
ATOM 644 N N . ALA A 1 86 ? -4.947 2.889 10.009 1.00 97.50 86 ALA A N 1
ATOM 645 C CA . ALA A 1 86 ? -4.764 4.220 10.580 1.00 97.50 86 ALA A CA 1
ATOM 646 C C . ALA A 1 86 ? -5.903 4.594 11.542 1.00 97.50 86 ALA A C 1
ATOM 648 O O . ALA A 1 86 ? -5.627 5.072 12.639 1.00 97.50 86 ALA A O 1
ATOM 649 N N . ILE A 1 87 ? -7.159 4.286 11.195 1.00 95.88 87 ILE A N 1
ATOM 650 C CA . ILE A 1 87 ? -8.323 4.516 12.071 1.00 95.88 87 ILE A CA 1
ATOM 651 C C . ILE A 1 87 ? -8.188 3.716 13.375 1.00 95.88 87 ILE A C 1
ATOM 653 O O . ILE A 1 87 ? -8.300 4.269 14.471 1.00 95.88 87 ILE A O 1
ATOM 657 N N . ALA A 1 88 ? -7.895 2.416 13.274 1.00 93.69 88 ALA A N 1
ATOM 658 C CA . ALA A 1 88 ? -7.745 1.548 14.442 1.00 93.69 88 ALA A CA 1
ATOM 659 C C . ALA A 1 88 ? -6.569 1.975 15.343 1.00 93.69 88 ALA A C 1
ATOM 661 O O . ALA A 1 88 ? -6.660 1.934 16.574 1.00 93.69 88 ALA A O 1
ATOM 662 N N . LEU A 1 89 ? -5.456 2.398 14.740 1.00 94.69 89 LEU A N 1
ATOM 663 C CA . LEU A 1 89 ? -4.279 2.885 15.456 1.00 94.69 89 LEU A CA 1
ATOM 664 C C . LEU A 1 89 ? -4.522 4.249 16.108 1.00 94.69 89 LEU A C 1
ATOM 666 O O . LEU A 1 89 ? -4.094 4.433 17.248 1.00 94.69 89 LEU A O 1
ATOM 670 N N . ALA A 1 90 ? -5.241 5.155 15.444 1.00 94.88 90 ALA A N 1
ATOM 671 C CA . ALA A 1 90 ? -5.641 6.446 15.996 1.00 94.88 90 ALA A CA 1
ATOM 672 C C . ALA A 1 90 ? -6.552 6.268 17.217 1.00 94.88 90 ALA A C 1
ATOM 674 O O . ALA A 1 90 ? -6.274 6.840 18.270 1.00 94.88 90 ALA A O 1
ATOM 675 N N . TRP A 1 91 ? -7.563 5.393 17.131 1.00 91.50 91 TRP A N 1
ATOM 676 C CA . TRP A 1 91 ? -8.401 5.028 18.279 1.00 91.50 91 TRP A CA 1
ATOM 677 C C . TRP A 1 91 ? -7.564 4.484 19.439 1.00 91.50 91 TRP A C 1
ATOM 679 O O . TRP A 1 91 ? -7.696 4.919 20.581 1.00 91.50 91 TRP A O 1
ATOM 689 N N . ARG A 1 92 ? -6.659 3.542 19.151 1.00 90.75 92 ARG A N 1
ATOM 690 C CA . ARG A 1 92 ? -5.807 2.924 20.173 1.00 90.75 92 ARG A CA 1
ATOM 691 C C . ARG A 1 92 ? -4.868 3.935 20.830 1.00 90.75 92 ARG A C 1
ATOM 693 O O . ARG A 1 92 ? -4.587 3.804 22.019 1.00 90.75 92 ARG A O 1
ATOM 700 N N . LEU A 1 93 ? -4.367 4.906 20.069 1.00 91.75 93 LEU A N 1
ATOM 701 C CA . LEU A 1 93 ? -3.565 6.005 20.593 1.00 91.75 93 LEU A CA 1
ATOM 702 C C . LEU A 1 93 ? -4.415 6.917 21.487 1.00 91.75 93 LEU A C 1
ATOM 704 O O . LEU A 1 93 ? -4.041 7.137 22.634 1.00 91.75 93 LEU A O 1
ATOM 708 N N . ALA A 1 94 ? -5.580 7.363 21.015 1.00 90.19 94 ALA A N 1
ATOM 709 C CA . ALA A 1 94 ? -6.490 8.218 21.777 1.00 90.19 94 ALA A CA 1
ATOM 710 C C . ALA A 1 94 ? -6.944 7.563 23.092 1.00 90.19 94 ALA A C 1
ATOM 712 O O . ALA A 1 94 ? -6.855 8.179 24.150 1.00 90.19 94 ALA A O 1
ATOM 713 N N . ALA A 1 95 ? -7.331 6.284 23.061 1.00 87.25 95 ALA A N 1
ATOM 714 C CA . ALA A 1 95 ? -7.739 5.539 24.251 1.00 87.25 95 ALA A CA 1
ATOM 715 C C . ALA A 1 95 ? -6.622 5.457 25.305 1.00 87.25 95 ALA A C 1
ATOM 717 O O . ALA A 1 95 ? -6.888 5.534 26.501 1.00 87.25 95 ALA A O 1
ATOM 718 N N . ARG A 1 96 ? -5.359 5.343 24.876 1.00 87.06 96 ARG A N 1
ATOM 719 C CA . ARG A 1 96 ? -4.204 5.363 25.790 1.00 87.06 96 ARG A CA 1
ATOM 720 C C . ARG A 1 96 ? -3.959 6.734 26.409 1.00 87.06 96 ARG A C 1
ATOM 722 O O . ARG A 1 96 ? -3.425 6.800 27.508 1.00 87.06 96 ARG A O 1
ATOM 729 N N . LEU A 1 97 ? -4.298 7.802 25.694 1.00 87.88 97 LEU A N 1
ATOM 730 C CA . LEU A 1 97 ? -4.094 9.172 26.155 1.00 87.88 97 LEU A CA 1
ATOM 731 C C . LEU A 1 97 ? -5.253 9.689 27.026 1.00 87.88 97 LEU A C 1
ATOM 733 O O . LEU A 1 97 ? -5.007 10.554 27.860 1.00 87.88 97 LEU A O 1
ATOM 737 N N . ALA A 1 98 ? -6.477 9.174 26.847 1.00 82.56 98 ALA A N 1
ATOM 738 C CA . ALA A 1 98 ? -7.695 9.679 27.493 1.00 82.56 98 ALA A CA 1
ATOM 739 C C . ALA A 1 98 ? -8.165 8.887 28.732 1.00 82.56 98 ALA A C 1
ATOM 741 O O . ALA A 1 98 ? -8.874 9.439 29.571 1.00 82.56 98 ALA A O 1
ATOM 742 N N . LEU A 1 99 ? -7.819 7.601 28.860 1.00 70.94 99 LEU A N 1
ATOM 743 C CA . LEU A 1 99 ? -8.219 6.790 30.020 1.00 70.94 99 LEU A CA 1
ATOM 744 C C . LEU A 1 99 ? -7.370 7.137 31.268 1.00 70.94 99 LEU A C 1
ATOM 746 O O . LEU A 1 99 ? -6.221 7.558 31.107 1.00 70.94 99 LEU A O 1
ATOM 750 N N . PRO A 1 100 ? -7.896 6.968 32.506 1.00 54.47 100 PRO A N 1
ATOM 751 C CA . PRO A 1 100 ? -7.196 7.341 33.741 1.00 54.47 100 PRO A CA 1
ATOM 752 C C . PRO A 1 100 ? -5.791 6.722 33.804 1.00 54.47 100 PRO A C 1
ATOM 754 O O . PRO A 1 100 ? -5.648 5.499 33.784 1.00 54.47 100 PRO A O 1
ATOM 757 N N . GLY A 1 101 ? -4.762 7.580 33.822 1.00 61.06 101 GLY A N 1
ATOM 758 C CA . GLY A 1 101 ? -3.346 7.214 33.651 1.00 61.06 101 GLY A CA 1
ATOM 759 C C . GLY A 1 101 ? -2.674 7.778 32.385 1.00 61.06 101 GLY A C 1
ATOM 760 O O . GLY A 1 101 ? -1.466 7.622 32.219 1.00 61.06 101 GLY A O 1
ATOM 761 N N . GLY A 1 102 ? -3.421 8.443 31.497 1.00 57.31 102 GLY A N 1
ATOM 762 C CA . GLY A 1 102 ? -2.882 9.211 30.371 1.00 57.31 102 GLY A CA 1
ATOM 763 C C . GLY A 1 102 ? -2.316 10.576 30.791 1.00 57.31 102 GLY A C 1
ATOM 764 O O . GLY A 1 102 ? -2.877 11.249 31.654 1.00 57.31 102 GLY A O 1
ATOM 765 N N . LEU A 1 103 ? -1.220 10.994 30.142 1.00 57.31 103 LEU A N 1
ATOM 766 C CA . LEU A 1 103 ? -0.372 12.175 30.423 1.00 57.31 103 LEU A CA 1
ATOM 767 C C . LEU A 1 103 ? -1.112 13.528 30.600 1.00 57.31 103 LEU A C 1
ATOM 769 O O . LEU A 1 103 ? -0.517 14.508 31.043 1.00 57.31 103 LEU A O 1
ATOM 773 N N . TRP A 1 104 ? -2.392 13.605 30.235 1.00 53.84 104 TRP A N 1
ATOM 774 C CA . TRP A 1 104 ? -3.173 14.842 30.166 1.00 53.84 104 TRP A CA 1
ATOM 775 C C . TRP A 1 104 ? -4.033 15.119 31.403 1.00 53.84 104 TRP A C 1
ATOM 777 O O . TRP A 1 104 ? -4.377 16.276 31.633 1.00 53.84 104 TRP A O 1
ATOM 787 N N . MET A 1 105 ? -4.318 14.121 32.254 1.00 53.75 105 MET A N 1
ATOM 788 C CA . MET A 1 105 ? -4.994 14.387 33.539 1.00 53.75 105 MET A CA 1
ATOM 789 C C . MET A 1 105 ? -4.109 15.171 34.526 1.00 53.75 105 MET A C 1
ATOM 791 O O . MET A 1 105 ? -4.618 15.718 35.496 1.00 53.75 105 MET A O 1
ATOM 795 N N . SER A 1 106 ? -2.803 15.270 34.269 1.00 53.47 106 SER A N 1
ATOM 796 C CA . SER A 1 106 ? -1.838 15.998 35.103 1.00 53.47 106 SER A CA 1
ATOM 797 C C . SER A 1 106 ? -1.627 17.469 34.723 1.00 53.47 106 SER A C 1
ATOM 799 O O . SER A 1 106 ? -0.986 18.183 35.484 1.00 53.47 106 SER A O 1
ATOM 801 N N . VAL A 1 107 ? -2.141 17.948 33.581 1.00 56.06 107 VAL A N 1
ATOM 802 C CA . VAL A 1 107 ? -1.899 19.338 33.121 1.00 56.06 107 VAL A CA 1
ATOM 803 C C . VAL A 1 107 ? -3.056 20.289 33.473 1.00 56.06 107 VAL A C 1
ATOM 805 O O . VAL A 1 107 ? -2.873 21.499 33.475 1.00 56.06 107 VAL A O 1
ATOM 808 N N . GLY A 1 108 ? -4.233 19.765 33.832 1.00 50.91 108 GLY A N 1
ATOM 809 C CA . GLY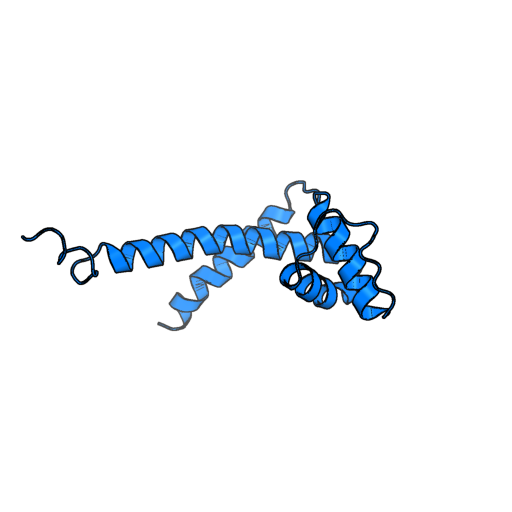 A 1 108 ? -5.415 20.564 34.192 1.00 50.91 108 GLY A CA 1
ATOM 810 C C . GLY A 1 108 ? -5.668 20.741 35.695 1.00 50.91 108 GLY A C 1
ATOM 811 O O . GLY A 1 108 ? -6.777 21.116 36.060 1.00 50.91 108 GLY A O 1
ATOM 812 N N . ALA A 1 109 ? -4.699 20.421 36.557 1.00 48.16 109 ALA A N 1
ATOM 813 C CA . ALA A 1 109 ? -4.848 20.453 38.018 1.00 48.16 109 ALA A CA 1
ATOM 814 C C . ALA A 1 109 ? -3.949 21.503 38.707 1.00 48.16 109 ALA A C 1
ATOM 816 O O . ALA A 1 109 ? -3.468 21.259 39.814 1.00 48.16 109 ALA A O 1
ATOM 817 N N . VAL A 1 110 ? -3.707 22.646 38.052 1.00 44.69 110 VAL A N 1
ATOM 818 C CA . VAL A 1 110 ? -3.080 23.834 38.663 1.00 44.69 110 VAL A CA 1
ATOM 819 C C . VAL A 1 110 ? -4.097 24.959 38.728 1.00 44.69 110 VAL A C 1
ATOM 821 O O . VAL A 1 110 ? -4.739 25.206 37.683 1.00 44.69 110 VAL A O 1
#

Radius of gyration: 19.16 Å; chains: 1; bounding box: 34×39×55 Å